Protein AF-A0A804P6I5-F1 (afdb_monomer_lite)

pLDDT: mean 90.34, std 7.12, range [47.66, 96.62]

Radius of gyration: 16.92 Å; chains: 1; bounding box: 38×30×46 Å

InterPro domains:
  IPR007676 Ribophorin I [PF04597] (3-115)
  IPR007676 Ribophorin I [PTHR21049] (2-115)

Sequence (122 aa):
MKTQLEIEPRFPLFGGWQTTFTVGYGLPLEDFVFYSERKRFLNITFGSPLEEILIEKLIVKVVLPEGSKDIEVSAPFPTQQQQEVKYSHLDIVGRPVVVLEKPDVIPEHNLYFQVCRQIHFW

Structure (mmCIF, N/CA/C/O backbone):
data_AF-A0A804P6I5-F1
#
_entry.id   AF-A0A804P6I5-F1
#
loop_
_atom_site.group_PDB
_atom_site.id
_atom_site.type_symbol
_atom_site.label_atom_id
_atom_site.label_alt_id
_atom_site.label_comp_id
_atom_site.label_asym_id
_atom_site.label_entity_id
_atom_site.label_seq_id
_atom_site.pdbx_PDB_ins_code
_atom_site.Cartn_x
_atom_site.Cartn_y
_atom_site.Cartn_z
_atom_site.occupancy
_atom_site.B_iso_or_equiv
_atom_site.auth_seq_id
_atom_site.auth_comp_id
_atom_site.auth_asym_id
_atom_site.au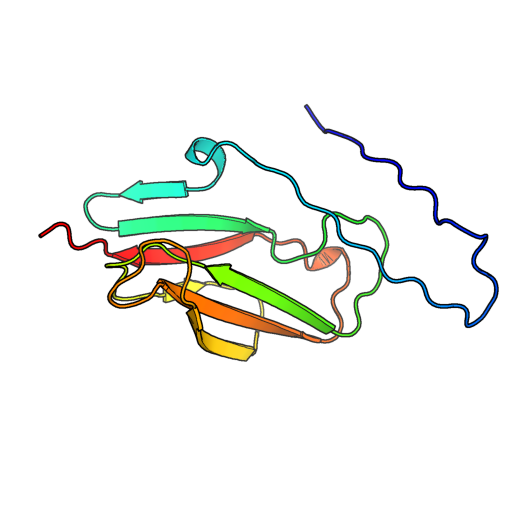th_atom_id
_atom_site.pdbx_PDB_model_num
ATOM 1 N N . MET A 1 1 ? -10.596 -11.812 -10.911 1.00 56.62 1 MET A N 1
ATOM 2 C CA . MET A 1 1 ? -10.240 -11.135 -12.178 1.00 56.62 1 MET A CA 1
ATOM 3 C C . MET A 1 1 ? -9.057 -10.229 -11.896 1.00 56.62 1 MET A C 1
ATOM 5 O O . MET A 1 1 ? -9.076 -9.572 -10.865 1.00 56.62 1 MET A O 1
ATOM 9 N N . LYS A 1 2 ? -8.028 -10.232 -12.748 1.00 78.25 2 LYS A N 1
ATOM 10 C CA . LYS A 1 2 ? -6.895 -9.299 -12.655 1.00 78.25 2 LYS A CA 1
ATOM 11 C C . LYS A 1 2 ? -7.194 -8.131 -13.595 1.00 78.25 2 LYS A C 1
ATOM 13 O O . LYS A 1 2 ? -7.503 -8.372 -14.758 1.00 78.25 2 LYS A O 1
ATOM 18 N N . THR A 1 3 ? -7.140 -6.904 -13.092 1.00 86.56 3 THR A N 1
ATOM 19 C CA . THR A 1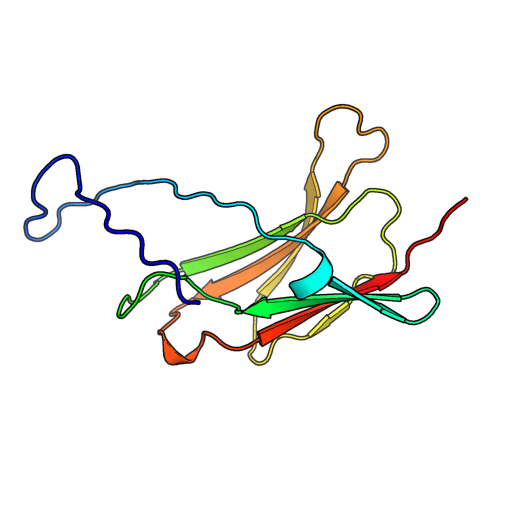 3 ? -7.230 -5.700 -13.927 1.00 86.56 3 THR A CA 1
ATOM 20 C C . THR A 1 3 ? -5.824 -5.331 -14.372 1.00 86.56 3 THR A C 1
ATOM 22 O O . THR A 1 3 ? -4.928 -5.237 -13.536 1.00 86.56 3 THR A O 1
ATOM 25 N N . GLN A 1 4 ? -5.624 -5.142 -15.674 1.00 89.38 4 GLN A N 1
ATOM 26 C CA . GLN A 1 4 ? -4.372 -4.635 -16.227 1.00 89.38 4 GLN A CA 1
ATOM 27 C C . GLN A 1 4 ? -4.557 -3.174 -16.622 1.00 89.38 4 GLN A C 1
ATOM 29 O O . GLN A 1 4 ? -5.576 -2.807 -17.207 1.00 89.38 4 GLN A O 1
ATOM 34 N N . LEU A 1 5 ? -3.580 -2.349 -16.259 1.00 90.44 5 LEU A N 1
ATOM 35 C CA . LEU A 1 5 ? -3.517 -0.940 -16.613 1.00 90.44 5 LEU A CA 1
ATOM 36 C C . LEU A 1 5 ? -2.207 -0.710 -17.359 1.00 90.44 5 LEU A C 1
ATOM 38 O O . LEU A 1 5 ? -1.135 -0.830 -16.770 1.00 90.44 5 LEU A O 1
ATOM 42 N N . GLU A 1 6 ? -2.309 -0.370 -18.637 1.00 90.69 6 GLU A N 1
ATOM 43 C CA . GLU A 1 6 ? -1.173 0.057 -19.450 1.00 90.69 6 GLU A CA 1
ATOM 44 C C . GLU A 1 6 ? -1.095 1.585 -19.442 1.00 90.69 6 GLU A C 1
ATOM 46 O O . GLU A 1 6 ? -2.109 2.274 -19.584 1.00 90.69 6 GLU A O 1
ATOM 51 N N . ILE A 1 7 ? 0.106 2.122 -19.225 1.00 88.88 7 ILE A N 1
ATOM 52 C CA . ILE A 1 7 ? 0.355 3.564 -19.147 1.00 88.88 7 ILE A CA 1
ATOM 53 C C . ILE A 1 7 ? 1.484 3.907 -20.109 1.00 88.88 7 ILE A C 1
ATOM 55 O O . ILE A 1 7 ? 2.603 3.419 -19.955 1.00 88.88 7 ILE A O 1
ATOM 59 N N . GLU A 1 8 ? 1.206 4.803 -21.051 1.00 90.06 8 GLU A N 1
ATOM 60 C CA . GLU A 1 8 ? 2.219 5.370 -21.937 1.00 90.06 8 GLU A CA 1
ATOM 61 C C . GLU A 1 8 ? 2.711 6.723 -21.395 1.00 90.06 8 GLU A C 1
ATOM 63 O O . GLU A 1 8 ? 1.911 7.636 -21.154 1.00 90.06 8 GLU A O 1
ATOM 68 N N . PRO A 1 9 ? 4.029 6.900 -21.191 1.00 90.88 9 PRO A N 1
ATOM 69 C CA . PRO A 1 9 ? 4.597 8.203 -20.876 1.00 90.88 9 PRO A CA 1
ATOM 70 C C . PRO A 1 9 ? 4.370 9.216 -22.008 1.00 90.88 9 PRO A C 1
ATOM 72 O O . PRO A 1 9 ? 4.338 8.871 -23.184 1.00 90.88 9 PRO A O 1
ATOM 75 N N . ARG A 1 10 ? 4.312 10.511 -21.665 1.00 93.25 10 ARG A N 1
ATOM 76 C CA . ARG A 1 10 ? 4.135 11.607 -22.647 1.00 93.25 10 ARG A CA 1
ATOM 77 C C . ARG A 1 10 ? 5.280 11.733 -23.664 1.00 93.25 10 ARG A C 1
ATOM 79 O O . ARG A 1 10 ? 5.136 12.443 -24.654 1.00 93.25 10 ARG A O 1
ATOM 86 N N . PHE A 1 11 ? 6.423 11.119 -23.383 1.00 93.62 11 PHE A N 1
ATOM 87 C CA . PHE A 1 11 ? 7.616 11.102 -24.222 1.00 93.62 11 PHE A CA 1
ATOM 88 C C . PHE A 1 11 ? 8.397 9.802 -23.967 1.00 93.62 11 PHE A C 1
ATOM 90 O O . PHE A 1 11 ? 8.352 9.288 -22.846 1.00 93.62 11 PHE A O 1
ATOM 97 N N . PRO A 1 12 ? 9.123 9.264 -24.964 1.00 91.50 12 PRO A N 1
ATOM 98 C CA . PRO A 1 12 ? 9.969 8.087 -24.771 1.00 91.50 12 PRO A CA 1
ATOM 99 C C . PRO A 1 12 ? 11.063 8.365 -23.734 1.00 91.50 12 PRO A C 1
ATOM 101 O O . PRO A 1 12 ? 11.631 9.454 -23.714 1.00 91.50 12 PRO A O 1
ATOM 104 N N . LEU A 1 13 ? 11.372 7.387 -22.882 1.00 90.50 13 LEU A N 1
ATOM 105 C CA . LEU A 1 13 ? 12.415 7.511 -21.862 1.00 90.50 13 LEU A CA 1
ATOM 106 C C . LEU A 1 13 ? 13.748 6.988 -22.403 1.00 90.50 13 LEU A C 1
ATOM 108 O O . LEU A 1 13 ? 13.901 5.794 -22.651 1.00 90.50 13 LEU A O 1
ATOM 112 N N . PHE A 1 14 ? 14.715 7.888 -22.567 1.00 90.69 14 PHE A N 1
ATOM 113 C CA . PHE A 1 14 ? 16.105 7.541 -22.867 1.00 90.69 14 PHE A CA 1
ATOM 114 C C . PHE A 1 14 ? 16.955 7.527 -21.589 1.00 90.69 14 PHE A C 1
ATOM 116 O O . PHE A 1 14 ? 16.503 7.941 -20.522 1.00 90.69 14 PHE A O 1
ATOM 123 N N . GLY A 1 15 ? 18.193 7.033 -21.683 1.00 92.31 15 GLY A N 1
ATOM 124 C CA . GLY A 1 15 ? 19.089 6.881 -20.533 1.00 92.31 15 GLY A CA 1
ATOM 125 C C . GLY A 1 15 ? 19.197 8.152 -19.681 1.00 92.31 15 GLY A C 1
ATOM 126 O O . GLY A 1 15 ? 19.558 9.216 -20.181 1.00 92.31 15 GLY A O 1
ATOM 127 N N . GLY A 1 16 ? 18.871 8.027 -18.393 1.00 91.94 16 GLY A N 1
ATOM 128 C CA . GLY A 1 16 ? 18.902 9.120 -17.415 1.00 91.94 16 GLY A CA 1
ATOM 129 C C . GLY A 1 16 ? 17.674 10.037 -17.409 1.00 91.94 16 GLY A C 1
ATOM 130 O O . GLY A 1 16 ? 17.590 10.920 -16.560 1.00 91.94 16 GLY A O 1
ATOM 131 N N . TRP A 1 17 ? 16.713 9.854 -18.317 1.00 93.06 17 TRP A N 1
ATOM 132 C CA . TRP A 1 17 ? 15.478 10.635 -18.298 1.00 93.06 17 TRP A CA 1
ATOM 133 C C . TRP A 1 17 ? 14.571 10.176 -17.158 1.00 93.06 17 TRP A C 1
ATOM 135 O O . TRP A 1 17 ? 14.479 8.990 -16.850 1.00 93.06 17 TRP A O 1
ATOM 145 N N . GLN A 1 18 ? 13.876 11.131 -16.546 1.00 92.62 18 GLN A N 1
ATOM 146 C CA . GLN A 1 18 ? 12.975 10.895 -15.424 1.00 92.62 18 GLN A CA 1
ATOM 147 C C . GLN A 1 18 ? 11.556 11.316 -15.800 1.00 92.62 18 GLN A C 1
ATOM 149 O O . GLN A 1 18 ? 11.346 12.292 -16.522 1.00 92.62 18 GLN A O 1
ATOM 154 N N . THR A 1 19 ? 10.572 10.585 -15.287 1.00 93.19 19 THR A N 1
ATOM 155 C CA . THR A 1 19 ? 9.158 10.932 -15.414 1.00 93.19 19 THR A CA 1
ATOM 156 C C . THR A 1 19 ? 8.473 10.785 -14.068 1.00 93.19 19 THR A C 1
ATOM 158 O O . THR A 1 19 ? 8.785 9.880 -13.296 1.00 93.19 19 THR A O 1
ATOM 161 N N . THR A 1 20 ? 7.518 11.671 -13.809 1.00 93.62 20 THR A N 1
ATOM 162 C CA . THR A 1 20 ? 6.682 11.634 -12.613 1.00 93.62 20 THR A CA 1
ATOM 163 C C . THR A 1 20 ? 5.237 11.517 -13.050 1.00 93.62 20 THR A C 1
ATOM 165 O O . THR A 1 20 ? 4.766 12.282 -13.896 1.00 93.62 20 THR A O 1
ATOM 168 N N . PHE A 1 21 ? 4.527 10.567 -12.458 1.00 92.81 21 PHE A N 1
ATOM 169 C CA . PHE A 1 21 ? 3.120 10.317 -12.718 1.00 92.81 21 PHE A CA 1
ATOM 170 C C . PHE A 1 21 ? 2.422 9.903 -11.422 1.00 92.81 21 PHE A C 1
ATOM 172 O O . PHE A 1 21 ? 3.065 9.487 -10.459 1.00 92.81 21 PHE A O 1
ATOM 179 N N . THR A 1 22 ? 1.096 10.015 -11.412 1.00 93.69 22 THR A N 1
ATOM 180 C CA . THR A 1 22 ? 0.258 9.633 -10.274 1.00 93.69 22 THR A CA 1
ATOM 181 C C . THR A 1 22 ? -0.835 8.703 -10.768 1.00 93.69 22 THR A C 1
ATOM 183 O O . THR A 1 22 ? -1.572 9.055 -11.686 1.00 93.69 22 THR A O 1
ATOM 186 N N . VAL A 1 23 ? -0.954 7.533 -10.142 1.00 92.88 23 VAL A N 1
ATOM 187 C CA . VAL A 1 23 ? -2.031 6.566 -10.391 1.00 92.88 23 VAL A CA 1
ATOM 188 C C . VAL A 1 23 ? -2.851 6.425 -9.119 1.00 92.88 23 VAL A C 1
ATOM 190 O O . VAL A 1 23 ? -2.296 6.330 -8.026 1.00 92.88 23 VAL A O 1
ATOM 193 N N . GLY A 1 24 ? -4.173 6.409 -9.260 1.00 93.50 24 GLY A N 1
ATOM 194 C CA . GLY A 1 24 ? -5.099 6.177 -8.160 1.00 93.50 24 GLY A CA 1
ATOM 195 C C . GLY A 1 24 ? -6.263 5.312 -8.618 1.00 93.50 24 GLY A C 1
ATOM 196 O O . GLY A 1 24 ? -6.737 5.446 -9.743 1.00 93.50 24 GLY A O 1
ATOM 197 N N . TYR A 1 25 ? -6.716 4.425 -7.740 1.00 92.44 25 TYR A N 1
ATOM 198 C CA . TYR A 1 25 ? -7.867 3.558 -7.961 1.00 92.44 25 TYR A CA 1
ATOM 199 C C . TYR A 1 25 ? -8.623 3.356 -6.644 1.00 92.44 25 TYR A C 1
ATOM 201 O O . TYR A 1 25 ? -8.060 3.514 -5.560 1.00 92.44 25 TYR A O 1
ATOM 209 N N . GLY A 1 26 ? -9.911 3.031 -6.743 1.00 92.88 26 GLY A N 1
ATOM 210 C CA . GLY A 1 26 ? -10.755 2.670 -5.606 1.00 92.88 26 GLY A CA 1
ATOM 211 C C . GLY A 1 26 ? -11.028 1.171 -5.596 1.00 92.88 26 GLY A C 1
ATOM 212 O O . GLY A 1 26 ? -11.252 0.585 -6.653 1.00 92.88 26 GLY A O 1
ATOM 213 N N . LEU A 1 27 ? -11.021 0.566 -4.409 1.00 91.38 27 LEU A N 1
ATOM 214 C CA . LEU A 1 27 ? -11.376 -0.837 -4.196 1.00 91.38 27 LEU A CA 1
ATOM 215 C C . LEU A 1 27 ? -12.494 -0.940 -3.147 1.00 91.38 27 LEU A C 1
ATOM 217 O O . LEU A 1 27 ? -12.535 -0.104 -2.236 1.00 91.38 27 LEU A O 1
ATOM 221 N N . PRO A 1 28 ? -13.389 -1.940 -3.245 1.00 93.81 28 PRO A N 1
ATOM 222 C CA . PRO A 1 28 ? -14.361 -2.225 -2.196 1.00 93.81 28 PRO A CA 1
ATOM 223 C C . PRO A 1 28 ? -13.656 -2.504 -0.865 1.00 93.81 28 PRO A C 1
ATOM 225 O O . PRO A 1 28 ? -12.713 -3.290 -0.802 1.00 93.81 28 PRO A O 1
ATOM 228 N N . LEU A 1 29 ? -14.101 -1.861 0.218 1.00 92.00 29 LEU A N 1
ATOM 229 C CA . LEU A 1 29 ? -13.466 -2.023 1.533 1.00 92.00 29 LEU A CA 1
ATOM 230 C C . LEU A 1 29 ? -13.634 -3.433 2.105 1.00 92.00 29 LEU A C 1
ATOM 232 O O . LEU A 1 29 ? -12.780 -3.874 2.866 1.00 92.00 29 LEU A O 1
ATOM 236 N N . GLU A 1 30 ? -14.715 -4.120 1.744 1.00 92.12 30 GLU A N 1
ATOM 237 C CA . GLU A 1 30 ? -15.077 -5.458 2.233 1.00 92.12 30 GLU A CA 1
ATOM 238 C C . GLU A 1 30 ? -13.992 -6.508 1.951 1.00 92.12 30 GLU A C 1
ATOM 240 O O . GLU A 1 30 ? -13.816 -7.433 2.739 1.00 92.12 30 GLU A O 1
ATOM 245 N N . ASP A 1 31 ? -13.217 -6.317 0.881 1.00 91.62 31 ASP A N 1
ATOM 246 C CA . ASP A 1 31 ? -12.172 -7.254 0.463 1.00 91.62 31 ASP A CA 1
ATOM 247 C C . ASP A 1 31 ? -10.860 -7.092 1.257 1.00 91.62 31 ASP A C 1
ATOM 249 O O . ASP A 1 31 ? -10.046 -8.014 1.318 1.00 91.62 31 ASP A O 1
ATOM 253 N N . PHE A 1 32 ? -10.633 -5.922 1.867 1.00 93.25 32 PHE A N 1
ATOM 254 C CA . PHE A 1 32 ? -9.350 -5.557 2.493 1.00 93.25 32 PHE A CA 1
ATOM 255 C C . PHE A 1 32 ? -9.466 -5.219 3.979 1.00 93.25 32 PHE A C 1
ATOM 257 O O . PHE A 1 32 ? -8.464 -5.243 4.700 1.00 93.25 32 PHE A O 1
ATOM 264 N N . VAL A 1 33 ? -10.665 -4.865 4.445 1.00 92.75 33 VAL A N 1
ATOM 265 C CA . VAL A 1 33 ? -10.926 -4.464 5.826 1.00 92.75 33 VAL A CA 1
ATOM 266 C C . VAL A 1 33 ? -11.756 -5.528 6.525 1.00 92.75 33 VAL A C 1
ATOM 268 O O . VAL A 1 33 ? -12.940 -5.708 6.259 1.00 92.75 33 VAL A O 1
ATOM 271 N N . PHE A 1 34 ? -11.133 -6.169 7.504 1.00 92.81 34 PHE A N 1
ATOM 272 C CA . PHE A 1 34 ? -11.725 -7.218 8.316 1.00 92.81 34 PHE A CA 1
ATOM 273 C C . PHE A 1 34 ? -12.144 -6.690 9.686 1.00 92.81 34 PHE A C 1
ATOM 275 O O . PHE A 1 34 ? -11.588 -5.729 10.236 1.00 92.81 34 PHE A O 1
ATOM 282 N N . TYR A 1 35 ? -13.146 -7.347 10.256 1.00 89.56 35 TYR A N 1
ATOM 283 C CA . TYR A 1 35 ? -13.852 -6.915 11.451 1.00 89.56 35 TYR A CA 1
ATOM 284 C C . TYR A 1 35 ? -13.831 -8.024 12.503 1.00 89.56 35 TYR A C 1
ATOM 286 O O . TYR A 1 35 ? -14.271 -9.133 12.226 1.00 89.56 35 TYR A O 1
ATOM 294 N N . SER A 1 36 ? -13.357 -7.720 13.714 1.00 87.69 36 SER A N 1
ATOM 295 C CA . SER A 1 36 ? -13.496 -8.613 14.873 1.00 87.69 36 SER A CA 1
ATOM 296 C C . SER A 1 36 ? -13.886 -7.799 16.094 1.00 87.69 36 SER A C 1
ATOM 298 O O . SER A 1 36 ? -13.108 -6.959 16.536 1.00 87.69 36 SER A O 1
ATOM 300 N N . GLU A 1 37 ? -15.096 -8.010 16.609 1.00 85.44 37 GLU A N 1
ATOM 301 C CA . GLU A 1 37 ? -15.680 -7.270 17.735 1.00 85.44 37 GLU A CA 1
ATOM 302 C C . GLU A 1 37 ? -15.411 -5.750 17.674 1.00 85.44 37 GLU A C 1
ATOM 304 O O . GLU A 1 37 ? -16.062 -5.028 16.918 1.00 85.44 37 GLU A O 1
ATOM 309 N N . ARG A 1 38 ? -14.431 -5.258 18.446 1.00 86.31 38 ARG A N 1
ATOM 310 C CA . ARG A 1 38 ? -14.036 -3.838 18.537 1.00 86.31 38 ARG A CA 1
ATOM 311 C C . ARG A 1 38 ? -12.800 -3.467 17.712 1.00 86.31 38 ARG A C 1
ATOM 313 O O . ARG A 1 38 ? -12.435 -2.292 17.651 1.00 86.31 38 ARG A O 1
ATOM 320 N N . LYS A 1 39 ? -12.143 -4.452 17.103 1.00 89.25 39 LYS A N 1
ATOM 321 C CA . LYS A 1 39 ? -10.940 -4.298 16.286 1.00 89.25 39 LYS A CA 1
ATOM 322 C C . LYS A 1 39 ? -11.271 -4.331 14.795 1.00 89.25 39 LYS A C 1
ATOM 324 O O . LYS A 1 39 ? -12.181 -5.019 14.320 1.00 89.25 39 LYS A O 1
ATOM 329 N N . ARG A 1 40 ? -10.517 -3.533 14.052 1.00 91.31 40 ARG A N 1
ATOM 330 C CA . ARG A 1 40 ? -10.545 -3.436 12.597 1.00 91.31 40 ARG A CA 1
ATOM 331 C C . ARG A 1 40 ? -9.154 -3.737 12.082 1.00 91.31 40 ARG A C 1
ATOM 333 O O . ARG A 1 40 ? -8.203 -3.142 12.581 1.00 91.31 40 ARG A O 1
ATOM 340 N N . PHE A 1 41 ? -9.061 -4.596 11.081 1.00 93.12 41 PHE A N 1
ATOM 341 C CA . PHE A 1 41 ? -7.798 -4.985 10.469 1.00 93.12 41 PHE A CA 1
ATOM 342 C C . PHE A 1 41 ? -7.836 -4.592 9.003 1.00 93.12 41 PHE A C 1
ATOM 344 O O . PHE A 1 41 ? -8.731 -5.011 8.281 1.00 93.12 41 PHE A O 1
ATOM 351 N N . LEU A 1 42 ? -6.885 -3.783 8.566 1.00 94.12 42 LEU A N 1
ATOM 352 C CA . LEU A 1 42 ? -6.585 -3.607 7.153 1.00 94.12 42 LEU A CA 1
ATOM 353 C C . LEU A 1 42 ? -5.523 -4.638 6.785 1.00 94.12 42 LEU A C 1
ATOM 355 O O . LEU A 1 42 ? -4.503 -4.686 7.466 1.00 94.12 42 LEU A O 1
ATOM 359 N N . ASN A 1 43 ? -5.739 -5.420 5.732 1.00 94.06 43 ASN A N 1
ATOM 360 C CA . ASN A 1 43 ? -4.741 -6.340 5.195 1.00 94.06 43 ASN A CA 1
ATOM 361 C C . ASN A 1 43 ? -4.514 -6.034 3.713 1.00 94.06 43 ASN A C 1
ATOM 363 O O . ASN A 1 43 ? -5.416 -6.213 2.898 1.00 94.06 43 ASN A O 1
ATOM 367 N N . ILE A 1 44 ? -3.322 -5.558 3.362 1.00 93.12 44 ILE A N 1
ATOM 368 C CA . ILE A 1 44 ? -2.976 -5.175 1.987 1.00 93.12 44 ILE A CA 1
ATOM 369 C C . ILE A 1 44 ? -1.492 -5.440 1.727 1.00 93.12 44 ILE A C 1
ATOM 371 O O . ILE A 1 44 ? -0.713 -5.594 2.661 1.00 93.12 44 ILE A O 1
ATOM 375 N N . THR A 1 45 ? -1.084 -5.536 0.467 1.00 92.25 45 THR A N 1
ATOM 376 C CA . THR A 1 45 ? 0.318 -5.739 0.088 1.00 92.25 45 THR A CA 1
ATOM 377 C C . THR A 1 45 ? 1.156 -4.490 0.346 1.00 92.25 45 THR A C 1
ATOM 379 O O . THR A 1 45 ? 0.769 -3.382 -0.028 1.00 92.25 45 THR A O 1
ATOM 382 N N . PHE A 1 46 ? 2.329 -4.667 0.946 1.00 90.31 46 PHE A N 1
ATOM 383 C CA . PHE A 1 46 ? 3.329 -3.621 1.103 1.00 90.31 46 PHE A CA 1
ATOM 384 C C . PHE A 1 46 ? 4.185 -3.581 -0.158 1.00 90.31 46 PHE A C 1
ATOM 386 O O . PHE A 1 46 ? 5.082 -4.400 -0.326 1.00 90.31 46 PHE A O 1
ATOM 393 N N . GLY A 1 47 ? 3.898 -2.659 -1.071 1.00 86.12 47 GLY A N 1
ATOM 394 C CA . GLY A 1 47 ? 4.627 -2.619 -2.330 1.00 86.12 47 GLY A CA 1
ATOM 395 C C . GLY A 1 47 ? 3.944 -1.819 -3.422 1.00 86.12 47 GLY A C 1
ATOM 396 O O . GLY A 1 47 ? 2.909 -1.188 -3.198 1.00 86.12 47 GLY A O 1
ATOM 397 N N . SER A 1 48 ? 4.544 -1.845 -4.608 1.00 86.12 48 SER A N 1
ATOM 398 C CA . SER A 1 48 ? 3.984 -1.204 -5.795 1.00 86.12 48 SER A CA 1
ATOM 399 C C . SER A 1 48 ? 3.175 -2.210 -6.616 1.00 86.12 48 SER A C 1
ATOM 401 O O . SER A 1 48 ? 3.604 -3.355 -6.759 1.00 86.12 48 SER A O 1
ATOM 403 N N . PRO A 1 49 ? 2.038 -1.793 -7.204 1.00 85.12 49 PRO A N 1
ATOM 404 C CA . PRO A 1 49 ? 1.319 -2.603 -8.185 1.00 85.12 49 PRO A CA 1
ATOM 405 C C . PRO A 1 49 ? 2.063 -2.723 -9.527 1.00 85.12 49 PRO A C 1
ATOM 407 O O . PRO A 1 49 ? 1.617 -3.469 -10.393 1.00 85.12 49 PRO A O 1
ATOM 410 N N . LEU A 1 50 ? 3.152 -1.972 -9.726 1.00 87.06 50 LEU A N 1
ATOM 411 C CA . LEU A 1 50 ? 3.988 -2.059 -10.921 1.00 87.06 50 LEU A CA 1
ATOM 412 C C . LEU A 1 50 ? 4.862 -3.316 -10.864 1.00 87.06 50 LEU A C 1
ATOM 414 O O . LEU A 1 50 ? 5.529 -3.575 -9.862 1.00 87.06 50 LEU A O 1
ATOM 418 N N . GLU A 1 51 ? 4.857 -4.075 -11.954 1.00 83.31 51 GLU A N 1
ATOM 419 C CA . GLU A 1 51 ? 5.643 -5.300 -12.093 1.00 83.31 51 GLU A CA 1
ATOM 420 C C . GLU A 1 51 ? 7.103 -4.966 -12.458 1.00 83.31 51 GLU A C 1
ATOM 422 O O . GLU A 1 51 ? 7.365 -3.991 -13.160 1.00 83.31 51 GLU A O 1
ATOM 427 N N . GLU A 1 52 ? 8.046 -5.770 -11.954 1.00 84.62 52 GLU A N 1
ATOM 428 C CA . GLU A 1 52 ? 9.474 -5.762 -12.336 1.00 84.62 52 GLU A CA 1
ATOM 429 C C . GLU A 1 52 ? 10.239 -4.434 -12.154 1.00 84.62 52 GLU A C 1
ATOM 431 O O . GLU A 1 52 ? 11.226 -4.172 -12.841 1.00 84.62 52 GLU A O 1
ATOM 436 N N . ILE A 1 53 ? 9.840 -3.603 -11.186 1.00 89.81 53 ILE A N 1
ATOM 437 C CA . ILE A 1 53 ? 10.571 -2.374 -10.846 1.00 89.81 53 ILE A CA 1
ATOM 438 C C . ILE A 1 53 ? 11.365 -2.497 -9.542 1.00 89.81 53 ILE A C 1
ATOM 440 O O . ILE A 1 53 ? 10.927 -3.128 -8.579 1.00 89.81 53 ILE A O 1
ATOM 444 N N . LEU A 1 54 ? 12.514 -1.820 -9.497 1.00 91.75 54 LEU A N 1
ATOM 445 C CA . LEU A 1 54 ? 13.238 -1.529 -8.263 1.00 91.75 54 LEU A CA 1
ATOM 446 C C . LEU A 1 54 ? 12.799 -0.161 -7.738 1.00 91.75 54 LEU A C 1
ATOM 448 O O . LEU A 1 54 ? 12.817 0.828 -8.472 1.00 91.75 54 LEU A O 1
ATOM 452 N N . ILE A 1 55 ? 12.439 -0.097 -6.460 1.00 94.50 55 ILE A N 1
ATOM 453 C CA . ILE A 1 55 ? 12.054 1.147 -5.797 1.00 94.50 55 ILE A CA 1
ATOM 454 C C . ILE A 1 55 ? 13.132 1.501 -4.777 1.00 94.50 55 ILE A C 1
ATOM 456 O O . ILE A 1 55 ? 13.272 0.825 -3.761 1.00 94.50 55 ILE A O 1
ATOM 460 N N . GLU A 1 56 ? 13.855 2.592 -5.018 1.00 94.62 56 GLU A N 1
ATOM 461 C CA . GLU A 1 56 ? 14.892 3.082 -4.097 1.00 94.62 56 GLU A CA 1
ATOM 462 C C . GLU A 1 56 ? 14.310 3.447 -2.722 1.00 94.62 56 GLU A C 1
ATOM 464 O O . GLU A 1 56 ? 14.878 3.110 -1.685 1.00 94.62 56 GLU A O 1
ATOM 469 N N . LYS A 1 57 ? 13.144 4.106 -2.698 1.00 94.88 57 LYS A N 1
ATOM 470 C CA . LYS A 1 57 ? 12.454 4.508 -1.467 1.00 94.88 57 LYS A CA 1
ATOM 471 C C . LYS A 1 57 ? 10.942 4.374 -1.613 1.00 94.88 57 LYS A C 1
ATOM 473 O O . LYS A 1 57 ? 10.316 5.130 -2.354 1.00 94.88 57 LYS A O 1
ATOM 478 N N . LEU A 1 58 ? 10.347 3.444 -0.866 1.00 94.88 58 LEU A N 1
ATOM 479 C CA . LEU A 1 58 ? 8.899 3.272 -0.781 1.00 94.88 58 LEU A CA 1
ATOM 480 C C . LEU A 1 58 ? 8.368 3.892 0.514 1.00 94.88 58 LEU A C 1
ATOM 482 O O . LEU A 1 58 ? 8.817 3.548 1.608 1.00 94.88 58 LEU A O 1
ATOM 486 N N . ILE A 1 59 ? 7.379 4.778 0.384 1.00 95.44 59 ILE A N 1
ATOM 487 C CA . ILE A 1 59 ? 6.638 5.351 1.511 1.00 95.44 59 ILE A CA 1
ATOM 488 C C . ILE A 1 59 ? 5.175 4.928 1.390 1.00 95.44 59 ILE A C 1
ATOM 490 O O . ILE A 1 59 ? 4.484 5.326 0.452 1.00 95.44 59 ILE A O 1
ATOM 494 N N . VAL A 1 60 ? 4.687 4.166 2.364 1.00 94.88 60 VAL A N 1
ATOM 495 C CA . VAL A 1 60 ? 3.283 3.761 2.471 1.00 94.88 60 VAL A CA 1
ATOM 496 C C . VAL A 1 60 ? 2.619 4.594 3.561 1.00 94.88 60 VAL A C 1
ATOM 498 O O . VAL A 1 60 ? 3.000 4.520 4.727 1.00 94.88 60 VAL A O 1
ATOM 501 N N . LYS A 1 61 ? 1.612 5.393 3.192 1.00 95.50 61 LYS A N 1
ATOM 502 C CA . LYS A 1 61 ? 0.812 6.181 4.141 1.00 95.50 61 LYS A CA 1
ATOM 503 C C . LYS A 1 61 ? -0.586 5.588 4.274 1.00 95.50 61 LYS A C 1
ATOM 505 O O . LYS A 1 61 ? -1.389 5.680 3.349 1.00 95.50 61 LYS A O 1
ATOM 510 N N . VAL A 1 62 ? -0.894 5.021 5.436 1.00 95.06 62 VAL A N 1
ATOM 511 C CA . VAL A 1 62 ? -2.222 4.485 5.761 1.00 95.06 62 VAL A CA 1
ATOM 512 C C . VAL A 1 62 ? -2.997 5.531 6.551 1.00 95.06 62 VAL A C 1
ATOM 514 O O . VAL A 1 62 ? -2.716 5.766 7.723 1.00 95.06 62 VAL A O 1
ATOM 517 N N . VAL A 1 63 ? -3.973 6.173 5.906 1.00 94.38 63 VAL A N 1
ATOM 518 C CA . VAL A 1 63 ? -4.849 7.171 6.539 1.00 94.38 63 VAL A CA 1
ATOM 519 C C . VAL A 1 63 ? -6.053 6.465 7.150 1.00 94.38 63 VAL A C 1
ATOM 521 O O . VAL A 1 63 ? -6.858 5.870 6.435 1.00 94.38 63 VAL A O 1
ATOM 524 N N . LEU A 1 64 ? -6.196 6.549 8.469 1.00 93.06 64 LEU A N 1
ATOM 525 C CA . LEU A 1 64 ? -7.296 5.925 9.194 1.00 93.06 64 LEU A CA 1
ATOM 526 C C . LEU A 1 64 ? -8.404 6.947 9.501 1.00 93.06 64 LEU A C 1
ATOM 528 O O . LEU A 1 64 ? -8.134 8.141 9.611 1.00 93.06 64 LEU A O 1
ATOM 532 N N . PRO A 1 65 ? -9.666 6.512 9.657 1.00 90.81 65 PRO A N 1
ATOM 533 C CA . PRO A 1 65 ? -10.751 7.395 10.073 1.00 90.81 65 PRO A CA 1
ATOM 534 C C . PRO A 1 65 ? -10.512 8.036 11.445 1.00 90.81 65 PRO A C 1
ATOM 536 O O . PRO A 1 65 ? -9.801 7.485 12.292 1.00 90.81 65 PRO A O 1
ATOM 539 N N . GLU A 1 66 ? -11.175 9.162 11.685 1.00 88.75 66 GLU A N 1
ATOM 540 C CA . GLU A 1 66 ? -11.240 9.798 13.002 1.00 88.75 66 GLU A CA 1
ATOM 541 C C . GLU A 1 66 ? -11.790 8.816 14.060 1.00 88.75 66 GLU A C 1
ATOM 543 O O . GLU A 1 66 ? -12.571 7.911 13.751 1.00 88.75 66 GLU A O 1
ATOM 548 N N . GLY A 1 67 ? -11.314 8.930 15.303 1.00 86.00 67 GLY A N 1
ATOM 549 C CA . GLY A 1 67 ? -11.677 8.015 16.397 1.00 86.00 67 GLY A CA 1
ATOM 550 C C . GLY A 1 67 ? -10.927 6.673 16.417 1.00 86.00 67 GLY A C 1
ATOM 551 O O . GLY A 1 67 ? -11.176 5.848 17.297 1.00 86.00 67 GLY A O 1
ATOM 552 N N . SER A 1 68 ? -9.991 6.447 15.486 1.00 89.62 68 SER A N 1
ATOM 553 C CA . SER A 1 68 ? -9.079 5.295 15.540 1.00 89.62 68 SER A CA 1
ATOM 554 C C . SER A 1 68 ? -8.108 5.427 16.711 1.00 89.62 68 SER A C 1
ATOM 556 O O . SER A 1 68 ? -7.371 6.409 16.786 1.00 89.62 68 SER A O 1
ATOM 558 N N . LYS A 1 69 ? -8.083 4.427 17.594 1.00 87.69 69 LYS A N 1
ATOM 559 C CA . LYS A 1 69 ? -7.145 4.326 18.722 1.00 87.69 69 LYS A CA 1
ATOM 560 C C . LYS A 1 69 ? -6.393 2.996 18.678 1.00 87.69 69 LYS A C 1
ATOM 562 O O . LYS A 1 69 ? -6.801 2.090 17.949 1.00 87.69 69 LYS A O 1
ATOM 567 N N . ASP A 1 70 ? -5.301 2.914 19.439 1.00 90.69 70 ASP A N 1
ATOM 568 C CA . ASP A 1 70 ? -4.485 1.705 19.618 1.00 90.69 70 ASP A CA 1
ATOM 569 C C . ASP A 1 70 ? -4.069 1.085 18.274 1.00 90.69 70 ASP A C 1
ATOM 571 O O . ASP A 1 70 ? -4.442 -0.036 17.925 1.00 90.69 70 ASP A O 1
ATOM 575 N N . ILE A 1 71 ? -3.373 1.891 17.463 1.00 92.62 71 ILE A N 1
ATOM 576 C CA . ILE A 1 71 ? -2.967 1.508 16.110 1.00 92.62 71 ILE A CA 1
ATOM 577 C C . ILE A 1 71 ? -1.712 0.639 16.190 1.00 92.62 71 ILE A C 1
ATOM 579 O O . ILE A 1 71 ? -0.641 1.116 16.565 1.00 92.62 71 ILE A O 1
ATOM 583 N N . GLU A 1 72 ? -1.848 -0.614 15.778 1.00 93.69 72 GLU A N 1
ATOM 584 C CA . GLU A 1 72 ? -0.772 -1.598 15.716 1.00 93.69 72 GLU A CA 1
ATOM 585 C C . GLU A 1 72 ? -0.498 -1.956 14.256 1.00 93.69 72 GLU A 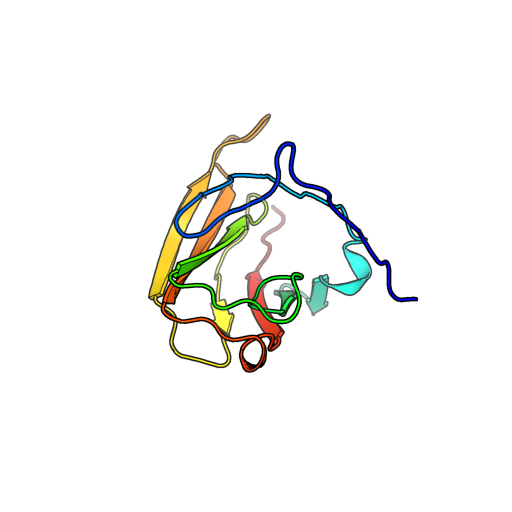C 1
ATOM 587 O O . GLU A 1 72 ? -1.424 -2.205 13.480 1.00 93.69 72 GLU A O 1
ATOM 592 N N . VAL A 1 73 ? 0.776 -1.991 13.869 1.00 94.44 73 VAL A N 1
ATOM 593 C CA . VAL A 1 73 ? 1.193 -2.368 12.516 1.00 94.44 73 VAL A CA 1
ATOM 594 C C . VAL A 1 73 ? 2.023 -3.635 12.588 1.00 94.44 73 VAL A C 1
ATOM 596 O O . VAL A 1 73 ? 2.985 -3.716 13.347 1.00 94.44 73 VAL A O 1
ATOM 599 N N . SER A 1 74 ? 1.656 -4.615 11.770 1.00 94.62 74 SER A N 1
ATOM 600 C CA . SER A 1 74 ? 2.414 -5.840 11.560 1.00 94.62 74 SER A CA 1
ATOM 601 C C . SER A 1 74 ? 2.909 -5.854 10.120 1.00 94.62 74 SER A C 1
ATOM 603 O O . SER A 1 74 ? 2.132 -6.056 9.185 1.00 94.62 74 SER A O 1
ATOM 605 N N . ALA A 1 75 ? 4.201 -5.583 9.944 1.00 93.25 75 ALA A N 1
ATOM 606 C CA . ALA A 1 75 ? 4.885 -5.689 8.663 1.00 93.25 75 ALA A CA 1
ATOM 607 C C . ALA A 1 75 ? 5.786 -6.939 8.660 1.00 93.25 75 ALA A C 1
ATOM 609 O O . ALA A 1 75 ? 6.409 -7.237 9.681 1.00 93.25 75 ALA A O 1
ATOM 610 N N . PRO A 1 76 ? 5.892 -7.665 7.532 1.00 93.00 76 PRO A N 1
ATOM 611 C CA . PRO A 1 76 ? 6.704 -8.883 7.439 1.00 93.00 76 PRO A CA 1
ATOM 612 C C . PRO A 1 76 ? 8.220 -8.618 7.421 1.00 93.00 76 PRO A C 1
ATOM 614 O O . PRO A 1 76 ? 9.012 -9.554 7.475 1.00 93.00 76 PRO A O 1
ATOM 617 N N . PHE A 1 77 ? 8.639 -7.354 7.355 1.00 91.81 77 PHE A N 1
ATOM 618 C CA . PHE A 1 77 ? 10.037 -6.931 7.343 1.00 91.81 77 PHE A CA 1
ATOM 619 C C . PHE A 1 77 ? 10.227 -5.645 8.159 1.00 91.81 77 PHE A C 1
ATOM 621 O O . PHE A 1 77 ? 9.255 -4.928 8.413 1.00 91.81 77 PHE A O 1
ATOM 628 N N . PRO A 1 78 ? 11.471 -5.320 8.557 1.00 92.12 78 PRO A N 1
ATOM 629 C CA . PRO A 1 78 ? 11.768 -4.075 9.252 1.00 92.12 78 PRO A CA 1
ATOM 630 C C . PRO A 1 78 ? 11.427 -2.857 8.387 1.00 92.12 78 PRO A C 1
ATOM 632 O O . PRO A 1 78 ? 11.946 -2.698 7.281 1.00 92.12 78 PRO A O 1
ATOM 635 N N . THR A 1 79 ? 10.577 -1.979 8.909 1.00 92.44 79 THR A N 1
ATOM 636 C CA . THR A 1 79 ? 10.218 -0.697 8.288 1.00 92.44 79 THR A CA 1
ATOM 637 C C . THR A 1 79 ? 10.335 0.418 9.308 1.00 92.44 79 THR A C 1
ATOM 639 O O . THR A 1 79 ? 9.999 0.225 10.478 1.00 92.44 79 THR A O 1
ATOM 642 N N . GLN A 1 80 ? 10.756 1.603 8.874 1.00 94.44 80 GLN A N 1
ATOM 643 C CA . GLN A 1 80 ? 10.663 2.787 9.720 1.00 94.44 80 GLN A CA 1
ATOM 644 C C . GLN A 1 80 ? 9.194 3.191 9.831 1.00 94.44 80 GLN A C 1
ATOM 646 O O . GLN A 1 80 ? 8.536 3.412 8.817 1.00 94.44 80 GLN A O 1
ATOM 651 N N . GLN A 1 81 ? 8.681 3.270 11.056 1.00 94.62 81 GLN A N 1
ATOM 652 C CA . GLN A 1 81 ? 7.301 3.651 11.326 1.00 94.62 81 GLN A CA 1
ATOM 653 C C . GLN A 1 81 ? 7.252 5.042 11.953 1.00 94.62 81 GLN A C 1
ATOM 655 O O . GLN A 1 81 ? 7.983 5.335 12.898 1.00 94.62 81 GLN A O 1
ATOM 660 N N . GLN A 1 82 ? 6.346 5.876 11.458 1.00 95.19 82 GLN A N 1
ATOM 661 C CA . GLN A 1 82 ? 6.013 7.173 12.036 1.00 95.19 82 GLN A CA 1
ATOM 662 C C . GLN A 1 82 ? 4.493 7.340 12.104 1.00 95.19 82 GLN A C 1
ATOM 664 O O . GLN A 1 82 ? 3.742 6.671 11.389 1.00 95.19 82 GLN A O 1
ATOM 669 N N . GLN A 1 83 ? 4.0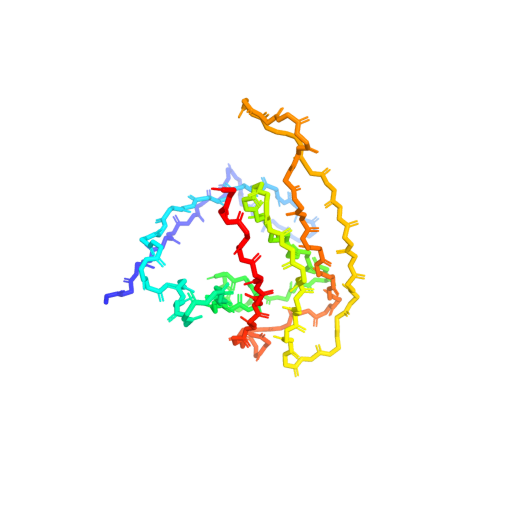35 8.225 12.985 1.00 93.31 83 GLN A N 1
ATOM 670 C CA . GLN A 1 83 ? 2.631 8.606 13.090 1.00 93.31 83 GLN A CA 1
ATOM 671 C C . GLN A 1 83 ? 2.491 10.092 12.778 1.00 93.31 83 GLN A C 1
ATOM 673 O O . GLN A 1 83 ? 3.184 10.930 13.350 1.00 93.31 83 GLN A O 1
ATOM 678 N N . GLU A 1 84 ? 1.585 10.403 11.862 1.00 95.12 84 GLU A N 1
ATOM 679 C CA . GLU A 1 84 ? 1.219 11.758 11.466 1.00 95.12 84 GLU A CA 1
ATOM 680 C C . GLU A 1 84 ? -0.284 11.968 11.705 1.00 95.12 84 GLU A C 1
ATOM 682 O O . GLU A 1 84 ? -1.046 11.018 11.898 1.00 95.12 84 GLU A O 1
ATOM 687 N N . VAL A 1 85 ? -0.734 13.220 11.652 1.00 93.62 85 VAL A N 1
ATOM 688 C CA . VAL A 1 85 ? -2.160 13.565 11.616 1.00 93.62 85 VAL A CA 1
ATOM 689 C C . VAL A 1 85 ? -2.429 14.350 10.343 1.00 93.62 85 VAL A C 1
ATOM 691 O O . VAL A 1 85 ? -1.735 15.321 10.044 1.00 93.62 85 VAL A O 1
ATOM 694 N N . LYS A 1 86 ? -3.440 13.928 9.584 1.00 93.56 86 LYS A N 1
ATOM 695 C CA . LYS A 1 86 ? -3.883 14.599 8.362 1.00 93.56 86 LYS A CA 1
ATOM 696 C C . LYS A 1 86 ? -5.265 15.196 8.574 1.00 93.56 86 LYS A C 1
ATOM 698 O O . LYS A 1 86 ? -6.160 14.520 9.068 1.00 93.56 86 LYS A O 1
ATOM 703 N N . TYR A 1 87 ? -5.444 16.431 8.126 1.00 91.50 87 TYR A N 1
ATOM 704 C CA . TYR A 1 87 ? -6.742 17.092 8.088 1.00 91.50 87 TYR A CA 1
ATOM 705 C C . TYR A 1 87 ? -7.298 17.052 6.666 1.00 91.50 87 TYR A C 1
ATOM 707 O O . TYR A 1 87 ? -6.594 17.325 5.691 1.00 91.50 87 TYR A O 1
ATOM 715 N N . SER A 1 88 ? -8.560 16.672 6.550 1.00 88.19 88 SER A N 1
ATOM 716 C CA . SER A 1 88 ? -9.345 16.682 5.326 1.00 88.19 88 SER A CA 1
ATOM 717 C C . SER A 1 88 ? -10.663 17.428 5.546 1.00 88.19 88 SER A C 1
ATOM 719 O O . SER A 1 88 ? -10.878 18.073 6.572 1.00 88.19 88 SER A O 1
ATOM 721 N N . HIS A 1 89 ? -11.544 17.380 4.551 1.00 85.31 89 HIS A N 1
ATOM 722 C CA . HIS A 1 89 ? -12.854 18.012 4.630 1.00 85.31 89 HIS A CA 1
ATOM 723 C C . HIS A 1 89 ? -13.677 17.399 5.769 1.00 85.31 89 HIS A C 1
ATOM 725 O O . HIS A 1 89 ? -13.798 16.177 5.846 1.00 85.31 89 HIS A O 1
ATOM 731 N N . LEU A 1 90 ? -14.281 18.268 6.588 1.00 84.75 90 LEU A N 1
ATOM 732 C CA . LEU A 1 90 ? -15.132 17.924 7.738 1.00 84.75 90 LEU A CA 1
ATOM 733 C C . LEU A 1 90 ? -14.412 17.247 8.916 1.00 84.75 90 LEU A C 1
ATOM 735 O O . LEU A 1 90 ? -15.083 16.738 9.810 1.00 84.75 90 LEU A O 1
ATOM 739 N N . ASP A 1 91 ? -13.080 17.264 8.954 1.00 82.88 91 ASP A N 1
ATOM 740 C CA . ASP A 1 91 ? -12.338 16.743 10.103 1.00 82.88 91 ASP A CA 1
ATOM 741 C C . ASP A 1 91 ? -12.247 17.810 11.212 1.00 82.88 91 ASP A C 1
ATOM 743 O O . ASP A 1 91 ? -11.892 18.959 10.941 1.00 82.88 91 ASP A O 1
ATOM 747 N N . ILE A 1 92 ? -12.535 17.428 12.464 1.00 84.31 92 ILE A N 1
ATOM 748 C CA . ILE A 1 92 ? -12.422 18.318 13.637 1.00 84.31 92 ILE A CA 1
ATOM 749 C C . ILE A 1 92 ? -11.127 18.027 14.404 1.00 84.31 92 ILE A C 1
ATOM 751 O O . ILE A 1 92 ? -10.348 18.940 14.669 1.00 84.31 92 ILE A O 1
ATOM 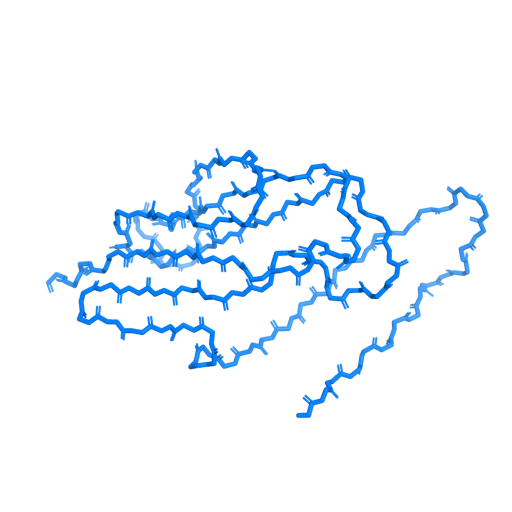755 N N . VAL A 1 93 ? -10.878 16.759 14.747 1.00 86.31 93 VAL A N 1
ATOM 756 C CA . VAL A 1 93 ? -9.672 16.319 15.477 1.00 86.31 93 VAL A CA 1
ATOM 757 C C . VAL A 1 93 ? -8.545 15.932 14.514 1.00 86.31 93 VAL A C 1
ATOM 759 O O . VAL A 1 93 ? -7.370 15.993 14.868 1.00 86.31 93 VAL A O 1
ATOM 762 N N . GLY A 1 94 ? -8.897 15.566 13.281 1.00 89.75 94 GLY A N 1
ATOM 763 C CA . GLY A 1 94 ? -7.965 15.063 12.278 1.00 89.75 94 GLY A CA 1
ATOM 764 C C . GLY A 1 94 ? -7.879 13.536 12.255 1.00 89.75 94 GLY A C 1
ATOM 765 O O . GLY A 1 94 ? -8.327 12.823 13.155 1.00 89.75 94 GLY A O 1
ATOM 766 N N . ARG A 1 95 ? -7.308 13.019 11.171 1.00 93.31 95 ARG A N 1
ATOM 767 C CA . ARG A 1 95 ? -7.188 11.587 10.888 1.00 93.31 95 ARG A CA 1
ATOM 768 C C . ARG A 1 95 ? -5.785 11.098 11.221 1.00 93.31 95 ARG A C 1
ATOM 770 O O . ARG A 1 95 ? -4.829 11.657 10.676 1.00 93.31 95 ARG A O 1
ATOM 777 N N . PRO A 1 96 ? -5.627 10.059 12.057 1.00 94.12 96 PRO A N 1
ATOM 778 C CA . PRO A 1 96 ? -4.318 9.476 12.292 1.00 94.12 96 PRO A CA 1
ATOM 779 C C . PRO A 1 96 ? -3.820 8.778 11.023 1.00 94.12 96 PRO A C 1
ATOM 781 O O . PRO A 1 96 ? -4.566 8.076 10.334 1.00 94.12 96 PRO A O 1
ATOM 784 N N . VAL A 1 97 ? -2.545 8.979 10.717 1.00 95.81 97 VAL A N 1
ATOM 785 C CA . VAL A 1 97 ? -1.864 8.405 9.561 1.00 95.81 97 VAL A CA 1
ATOM 786 C C . VAL A 1 97 ? -0.668 7.614 10.050 1.00 95.81 97 VAL A C 1
ATOM 788 O O . VAL A 1 97 ? 0.191 8.148 10.747 1.00 95.81 97 VAL A O 1
ATOM 791 N N . VAL A 1 98 ? -0.591 6.348 9.658 1.00 95.69 98 VAL A N 1
ATOM 792 C CA . VAL A 1 98 ? 0.628 5.561 9.831 1.00 95.69 98 VAL A CA 1
ATOM 793 C C . VAL A 1 98 ? 1.476 5.724 8.585 1.00 95.69 98 VAL A C 1
ATOM 795 O O . VAL A 1 98 ? 1.009 5.461 7.477 1.00 95.69 98 VAL A O 1
ATOM 798 N N . VAL A 1 99 ? 2.721 6.140 8.770 1.00 96.62 99 VAL A N 1
ATOM 799 C CA . VAL A 1 99 ? 3.715 6.232 7.705 1.00 96.62 99 VAL A CA 1
ATOM 800 C 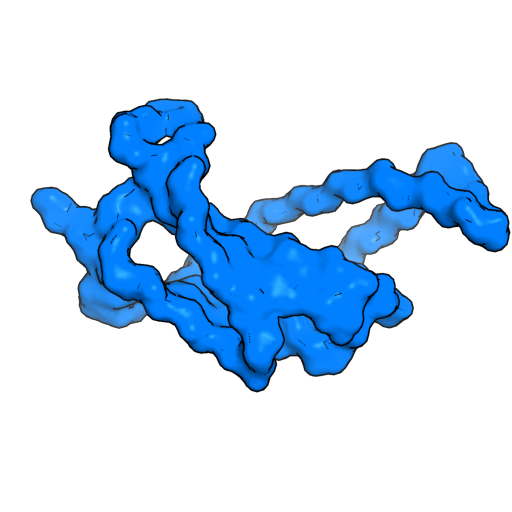C . VAL A 1 99 ? 4.718 5.110 7.892 1.00 96.62 99 VAL A C 1
ATOM 802 O O . VAL A 1 99 ? 5.335 4.999 8.948 1.00 96.62 99 VAL A O 1
ATOM 805 N N . LEU A 1 100 ? 4.862 4.281 6.866 1.00 95.69 100 LEU A N 1
ATOM 806 C CA . LEU A 1 100 ? 5.855 3.222 6.800 1.00 95.69 100 LEU A CA 1
ATOM 807 C C . LEU A 1 100 ? 6.832 3.543 5.677 1.00 95.69 100 LEU A C 1
ATOM 809 O O . LEU A 1 100 ? 6.424 3.753 4.536 1.00 95.69 100 LEU A O 1
ATOM 813 N N . GLU A 1 101 ? 8.116 3.578 6.001 1.00 95.88 101 GLU A N 1
ATOM 814 C CA . GLU A 1 101 ? 9.192 3.823 5.049 1.00 95.88 101 GLU A CA 1
ATOM 815 C C . GLU A 1 101 ? 10.102 2.596 4.952 1.00 95.88 101 GLU A C 1
ATOM 817 O O . GLU A 1 101 ? 10.504 2.009 5.965 1.00 95.88 101 GLU A O 1
ATOM 822 N N . LYS A 1 102 ? 10.428 2.217 3.712 1.00 95.00 102 LYS A N 1
ATOM 823 C CA . LYS A 1 102 ? 11.386 1.157 3.411 1.00 95.00 102 LYS A CA 1
ATOM 824 C C . LYS A 1 102 ? 12.263 1.540 2.206 1.00 95.00 102 LYS A C 1
ATOM 826 O O . LYS A 1 102 ? 11.711 1.847 1.145 1.00 95.00 102 LYS A O 1
ATOM 831 N N . PRO A 1 103 ? 13.600 1.482 2.335 1.00 95.19 103 PRO A N 1
ATOM 832 C CA . PRO A 1 103 ? 14.506 1.571 1.196 1.00 95.19 103 PRO A CA 1
ATOM 833 C C . PRO A 1 103 ? 14.612 0.234 0.443 1.00 95.19 103 PRO A C 1
ATOM 835 O O . PRO A 1 103 ? 14.330 -0.833 1.005 1.00 95.19 103 PRO A O 1
ATOM 838 N N . ASP A 1 104 ? 15.032 0.299 -0.819 1.00 94.00 104 ASP A N 1
ATOM 839 C CA . ASP A 1 104 ? 15.395 -0.851 -1.661 1.00 94.00 104 ASP A CA 1
ATOM 840 C C . ASP A 1 104 ? 14.302 -1.936 -1.701 1.00 94.00 104 ASP A C 1
ATOM 842 O O . ASP A 1 104 ? 14.429 -3.048 -1.172 1.00 94.00 104 ASP A O 1
ATOM 846 N N . VAL A 1 105 ? 13.152 -1.589 -2.276 1.00 93.50 105 VAL A N 1
ATOM 847 C CA . VAL A 1 105 ? 12.016 -2.503 -2.431 1.00 93.50 105 VAL A CA 1
ATOM 848 C C . VAL A 1 105 ? 12.053 -3.141 -3.817 1.00 93.50 105 VAL A C 1
ATOM 850 O O . VAL A 1 105 ? 11.885 -2.471 -4.832 1.00 93.50 105 VAL A O 1
ATOM 853 N N . ILE A 1 106 ? 12.280 -4.453 -3.825 1.00 92.88 106 ILE A N 1
ATOM 854 C CA . ILE A 1 106 ? 12.135 -5.360 -4.976 1.00 92.88 106 ILE A CA 1
ATOM 855 C C . ILE A 1 106 ? 10.745 -6.030 -4.994 1.00 92.88 106 ILE A C 1
ATOM 857 O O . ILE A 1 106 ? 10.103 -6.074 -3.936 1.00 92.88 106 ILE A O 1
ATOM 861 N N . PRO A 1 107 ? 10.284 -6.573 -6.139 1.00 90.94 107 PRO A N 1
ATOM 862 C CA . PRO A 1 107 ? 8.959 -7.193 -6.277 1.00 90.94 107 PRO A CA 1
ATOM 863 C C . PRO A 1 107 ? 8.640 -8.287 -5.245 1.00 90.94 107 PRO A C 1
ATOM 865 O O . PRO A 1 107 ? 7.490 -8.448 -4.843 1.00 90.94 107 PRO A O 1
ATOM 868 N N . GLU A 1 108 ? 9.646 -9.004 -4.751 1.00 89.94 108 GLU A N 1
ATOM 869 C CA . GLU A 1 108 ? 9.524 -10.064 -3.743 1.00 89.94 108 GLU A CA 1
ATOM 870 C C . GLU A 1 108 ? 9.056 -9.540 -2.377 1.00 89.94 108 GLU A C 1
ATOM 872 O O . GLU A 1 108 ? 8.561 -10.304 -1.549 1.00 89.94 108 GLU A O 1
ATOM 877 N N . HIS A 1 109 ? 9.177 -8.233 -2.134 1.00 91.31 109 HIS A N 1
ATOM 878 C CA . HIS A 1 109 ? 8.652 -7.598 -0.930 1.00 91.31 109 HIS A CA 1
ATOM 879 C C . HIS A 1 109 ? 7.152 -7.303 -0.999 1.00 91.31 109 HIS A C 1
ATOM 881 O O . HIS A 1 109 ? 6.633 -6.813 0.002 1.00 91.31 109 HIS A O 1
ATOM 887 N N . ASN A 1 110 ? 6.455 -7.612 -2.104 1.00 91.19 110 ASN A N 1
ATOM 888 C CA . ASN A 1 110 ? 4.998 -7.467 -2.251 1.00 91.19 110 ASN A CA 1
ATOM 889 C C . ASN A 1 110 ? 4.228 -8.484 -1.379 1.00 91.19 110 ASN A C 1
ATOM 891 O O . ASN A 1 110 ? 3.424 -9.287 -1.852 1.00 91.19 110 ASN A O 1
ATOM 895 N N . LEU A 1 111 ? 4.484 -8.445 -0.076 1.00 93.44 111 LEU A N 1
ATOM 896 C CA . LEU A 1 111 ? 3.900 -9.282 0.956 1.00 93.44 111 LEU A CA 1
ATOM 897 C C . LEU A 1 111 ? 2.809 -8.508 1.684 1.00 93.44 111 LEU A C 1
ATOM 899 O O . LEU A 1 111 ? 2.846 -7.282 1.786 1.00 93.44 111 LEU A O 1
ATOM 903 N N . TYR A 1 112 ? 1.834 -9.230 2.219 1.00 94.00 112 TYR A N 1
ATOM 904 C CA . TYR A 1 112 ? 0.770 -8.623 3.005 1.00 94.00 112 TYR A CA 1
ATOM 905 C C . TYR A 1 112 ? 1.307 -8.039 4.317 1.00 94.00 112 TYR A C 1
ATOM 907 O O . TYR A 1 112 ? 2.064 -8.691 5.035 1.00 94.00 112 TYR A O 1
ATOM 915 N N . PHE A 1 113 ? 0.876 -6.823 4.637 1.00 95.12 113 PHE A N 1
ATOM 916 C CA . PHE A 1 113 ? 1.029 -6.209 5.948 1.00 95.12 113 PHE A CA 1
ATOM 917 C C . PHE A 1 113 ? -0.345 -5.891 6.528 1.00 95.12 113 PHE A C 1
ATOM 919 O O . PHE A 1 113 ? -1.324 -5.689 5.799 1.00 95.12 113 PHE A O 1
ATOM 926 N N . GLN A 1 114 ? -0.405 -5.837 7.855 1.00 94.94 114 GLN A N 1
ATOM 927 C CA . GLN A 1 114 ? -1.639 -5.600 8.583 1.00 94.94 114 GLN A CA 1
ATOM 928 C C . GLN A 1 114 ? -1.566 -4.328 9.416 1.00 94.94 114 GLN A C 1
ATOM 930 O O . GLN A 1 114 ? -0.571 -4.066 10.091 1.00 94.94 114 GLN A O 1
ATOM 935 N N . VAL A 1 115 ? -2.652 -3.557 9.406 1.00 94.38 115 VAL A N 1
ATOM 936 C CA . VAL A 1 115 ? -2.861 -2.437 10.329 1.00 94.38 115 VAL A CA 1
ATOM 937 C C . VAL A 1 115 ? -4.108 -2.723 11.145 1.00 94.38 115 VAL A C 1
ATOM 939 O O . VAL A 1 115 ? -5.220 -2.741 10.617 1.00 94.38 115 VAL A O 1
ATOM 942 N N . CYS A 1 116 ? -3.919 -2.958 12.437 1.00 93.06 116 CYS A N 1
ATOM 943 C CA . CYS A 1 116 ? -4.988 -3.131 13.402 1.00 93.06 116 CYS A CA 1
ATOM 944 C C . CYS A 1 116 ? -5.289 -1.795 14.085 1.00 93.06 116 CYS A C 1
ATOM 946 O O . CYS A 1 116 ? -4.384 -1.034 14.420 1.00 93.06 116 CYS A O 1
ATOM 948 N N . ARG A 1 117 ? -6.570 -1.511 14.314 1.00 90.88 117 ARG A N 1
ATOM 949 C CA . ARG A 1 117 ? -7.021 -0.398 15.155 1.00 90.88 117 ARG A CA 1
ATOM 950 C C . ARG A 1 117 ? -8.234 -0.795 15.979 1.00 90.88 117 ARG A C 1
ATOM 952 O O . ARG A 1 117 ? -9.053 -1.602 15.527 1.00 90.88 117 ARG A O 1
ATOM 959 N N . GLN A 1 118 ? -8.420 -0.158 17.128 1.00 86.06 118 GLN A N 1
ATOM 960 C CA . GLN A 1 118 ? -9.712 -0.134 17.804 1.00 86.06 118 GLN A CA 1
ATOM 961 C C . GLN A 1 118 ? -10.530 1.072 17.354 1.00 86.06 118 GLN A C 1
ATOM 963 O O . GLN A 1 118 ? -10.019 2.185 17.214 1.00 86.06 118 GLN A O 1
ATOM 968 N N . ILE A 1 119 ? -11.824 0.840 17.134 1.00 76.19 119 ILE A N 1
ATOM 969 C CA . ILE A 1 119 ? -12.787 1.929 16.986 1.00 76.19 119 ILE A CA 1
ATOM 970 C C . ILE A 1 119 ? -13.477 2.135 18.326 1.00 76.19 119 ILE A C 1
ATOM 972 O O . ILE A 1 119 ? -14.072 1.206 18.873 1.00 76.19 119 ILE A O 1
ATOM 976 N N . HIS A 1 120 ? -13.444 3.370 18.815 1.00 68.81 120 HIS A N 1
ATOM 977 C CA . HIS A 1 120 ? -14.426 3.839 19.781 1.00 68.81 120 HIS A CA 1
ATOM 978 C C . HIS A 1 120 ? -15.545 4.541 19.011 1.00 68.81 120 HIS A C 1
ATOM 980 O O . HIS A 1 120 ? -15.320 5.593 18.417 1.00 68.81 120 HIS A O 1
ATOM 986 N N . PHE A 1 121 ? -16.732 3.935 18.991 1.00 58.03 121 PHE A N 1
ATOM 987 C CA . PHE A 1 121 ? -17.956 4.681 18.725 1.00 58.03 121 PHE A CA 1
ATOM 988 C C . PHE A 1 121 ? -18.372 5.297 20.060 1.00 58.03 121 PHE A C 1
ATOM 990 O O . PHE A 1 121 ? -18.399 4.583 21.064 1.00 58.03 121 PHE A O 1
ATOM 997 N N . TRP A 1 122 ? -18.561 6.616 20.074 1.00 47.66 122 TRP A N 1
ATOM 998 C CA . TRP A 1 122 ? -19.095 7.342 21.226 1.00 47.66 122 TRP A CA 1
ATOM 999 C C . TRP A 1 122 ? -20.493 6.841 21.588 1.00 47.66 122 TRP A C 1
ATOM 1001 O O . TRP A 1 122 ? -21.240 6.483 20.647 1.00 47.66 122 TRP A O 1
#

Foldseek 3Di:
DDDDDDDDDPDDDDPPDDDDDDDDDDDDCVVAWDDDDQKIKGKFWDDDPDPFDKDQKDKDKDWADPQWPDKDKFAPDDWDWDWDFADDPPDDPGTIIIITMDGTDDPVSRDMMMIMTGHDDD

Organism: Zea mays (NCBI:txid4577)

Secondary structure (DSSP, 8-state):
---------SS---TT------------GGGTEEEETTEEEEEEEES-SSTT--EEEEEEEEEPPTTEEEEEEE-SS--EEEEEEE--TT-SS-EEEEEEEEEEE-GGG-EEEEEEEEE---